Protein AF-A0A6N6MCN4-F1 (afdb_monomer)

Solvent-accessible surface area (backbone atoms only — not comparable to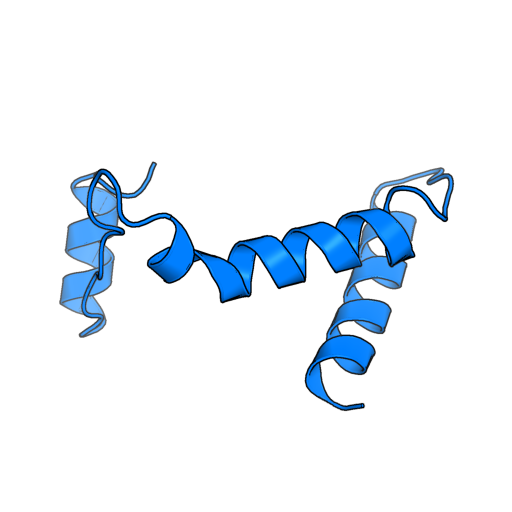 full-atom values): 4384 Å² total; per-residue (Å²): 125,97,78,40,68,70,58,52,54,51,30,58,76,66,74,49,84,87,83,77,78,55,90,95,40,70,74,77,47,43,70,60,51,52,50,55,49,49,50,37,59,72,45,62,72,66,50,87,68,93,47,70,66,57,47,49,56,54,50,52,53,51,51,52,49,74,75,76,110

pLDDT: mean 93.51, std 6.29, range [59.41, 97.88]

Secondary structure (DSSP, 8-state):
-TT-HHHHHHHHHTTPPP-PPPTT-GGGGHHHHHHHHHHIIIIITT---SSHHHHHHHHHHHHHHHHH-

InterPro domains:
  IPR001584 Integrase, catalytic core [PF13683] (16-67)
  IPR001584 Integrase, catalytic core [PS50994] (1-69)
  IPR012337 Ribonuclease H-like superfamily [SSF53098] (1-68)
  IPR036397 Ribonuclease H superfamily [G3DSA:3.30.420.10] (1-69)

Mean predicted aligned error: 4.31 Å

Sequence (69 aa):
EFISKTFMNWCEKNFIEIKYTQPGKPMQNGYIERFNRFFREDILDAYYFNDKYQLQKISDNWREDYNFN

Structure (mmCIF, N/CA/C/O backbone):
data_AF-A0A6N6MCN4-F1
#
_entry.id   AF-A0A6N6MCN4-F1
#
loop_
_atom_site.group_PDB
_atom_site.id
_atom_site.type_symbol
_atom_site.label_atom_id
_atom_site.label_alt_id
_atom_site.label_comp_id
_atom_site.label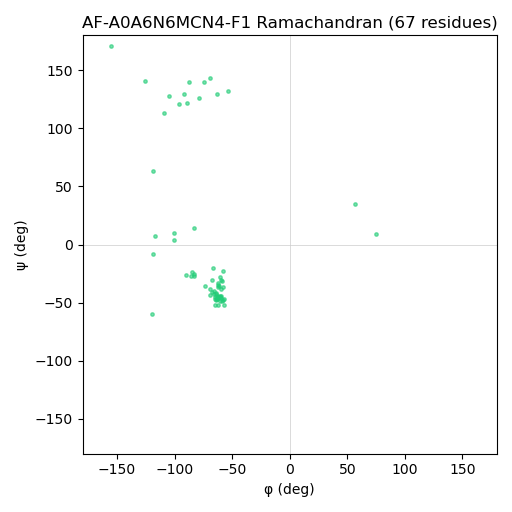_asym_id
_atom_site.label_entity_id
_atom_site.label_seq_id
_atom_site.pdbx_PDB_ins_code
_atom_site.Cartn_x
_atom_site.Cartn_y
_atom_site.Cartn_z
_atom_site.occupancy
_atom_site.B_iso_or_equiv
_atom_site.auth_seq_id
_atom_site.auth_comp_id
_atom_site.auth_asym_id
_atom_site.auth_atom_id
_atom_site.pdbx_PDB_model_num
ATOM 1 N N . GLU A 1 1 ? -3.789 11.543 8.966 1.00 59.41 1 GLU A N 1
ATOM 2 C CA . GLU A 1 1 ? -4.729 11.119 7.903 1.00 59.41 1 GLU A CA 1
ATOM 3 C C . GLU A 1 1 ? -5.807 10.142 8.390 1.00 59.41 1 GLU A C 1
ATOM 5 O O . GLU A 1 1 ? -6.984 10.437 8.227 1.00 59.41 1 GLU A O 1
ATOM 10 N N . PHE A 1 2 ? -5.457 9.053 9.083 1.00 70.25 2 PHE A N 1
ATOM 11 C CA . PHE A 1 2 ? -6.391 7.963 9.445 1.00 70.25 2 PHE A CA 1
ATOM 12 C C . PHE A 1 2 ? -7.258 8.163 10.703 1.00 70.25 2 PHE A C 1
ATOM 14 O O . PHE A 1 2 ? -7.843 7.213 11.204 1.00 70.25 2 PHE A O 1
ATOM 21 N N . ILE A 1 3 ? -7.346 9.389 11.220 1.00 78.19 3 ILE A N 1
ATOM 22 C CA . ILE A 1 3 ? -8.158 9.736 12.405 1.00 78.19 3 ILE A CA 1
ATOM 23 C C . ILE A 1 3 ? -9.272 10.736 12.073 1.00 78.19 3 ILE A C 1
ATOM 25 O O . ILE A 1 3 ? -9.923 11.280 12.963 1.00 78.19 3 ILE A O 1
ATOM 29 N N . SER A 1 4 ? -9.471 11.039 10.786 1.00 90.06 4 SER A N 1
ATOM 30 C CA . SER A 1 4 ? -10.520 11.970 10.380 1.00 90.06 4 SER A CA 1
ATOM 31 C C . SER A 1 4 ? -11.900 11.355 10.612 1.00 90.06 4 SER A C 1
ATOM 33 O O . SER A 1 4 ? -12.125 10.166 10.377 1.00 90.06 4 SER A O 1
ATOM 35 N N . LYS A 1 5 ? -12.858 12.188 11.032 1.00 91.31 5 LYS A N 1
ATOM 36 C CA . LYS A 1 5 ? -14.249 11.758 11.229 1.00 91.31 5 LYS A CA 1
ATOM 37 C C . LYS A 1 5 ? -14.856 11.191 9.943 1.00 91.31 5 LYS A C 1
ATOM 39 O O . LYS A 1 5 ? -15.586 10.210 9.989 1.00 91.31 5 LYS A O 1
ATOM 44 N N . THR A 1 6 ? -14.508 11.770 8.794 1.00 93.75 6 THR A N 1
ATOM 45 C CA . THR A 1 6 ? -14.944 11.289 7.477 1.00 93.75 6 THR A CA 1
ATOM 46 C C . THR A 1 6 ? -14.465 9.865 7.199 1.00 93.75 6 THR A C 1
ATOM 48 O O . THR A 1 6 ? -15.264 9.040 6.767 1.00 93.75 6 THR A O 1
ATOM 51 N N . PHE A 1 7 ? -13.195 9.562 7.486 1.00 92.31 7 PHE A N 1
ATOM 52 C CA . PHE A 1 7 ? -12.637 8.219 7.316 1.00 92.31 7 PHE A CA 1
ATOM 53 C C . PHE A 1 7 ? -13.308 7.205 8.251 1.00 92.31 7 PHE A C 1
ATOM 55 O O . PHE A 1 7 ? -13.779 6.171 7.786 1.00 92.31 7 PHE A O 1
ATOM 62 N N . MET A 1 8 ? -13.445 7.536 9.540 1.00 92.88 8 MET A N 1
ATOM 63 C CA . MET A 1 8 ? -14.091 6.650 10.518 1.00 92.88 8 MET A CA 1
ATOM 64 C C . MET A 1 8 ? -15.544 6.336 10.142 1.00 92.88 8 MET A C 1
ATOM 66 O O . MET A 1 8 ? -15.935 5.172 10.140 1.00 92.88 8 MET A O 1
ATOM 70 N N . ASN A 1 9 ? -16.315 7.350 9.730 1.00 94.19 9 ASN A N 1
ATOM 71 C CA . ASN A 1 9 ? -17.693 7.164 9.272 1.00 94.19 9 ASN A CA 1
ATOM 72 C C . ASN A 1 9 ? -17.777 6.262 8.029 1.00 94.19 9 ASN A C 1
ATOM 74 O O . ASN A 1 9 ? -18.748 5.529 7.858 1.00 94.19 9 ASN A O 1
ATOM 78 N N . TRP A 1 10 ? -16.802 6.344 7.120 1.00 94.94 10 TRP A N 1
ATOM 79 C CA . TRP A 1 10 ? -16.761 5.473 5.947 1.00 94.94 10 TRP A CA 1
ATOM 80 C C . TRP A 1 10 ? -16.448 4.026 6.343 1.00 94.94 10 TRP A C 1
ATOM 82 O O . TRP A 1 10 ? -17.131 3.121 5.872 1.00 94.94 10 TRP A O 1
ATOM 92 N N . CYS A 1 11 ? -15.490 3.796 7.245 1.00 95.50 11 CYS A N 1
ATOM 93 C CA . CYS A 1 11 ? -15.192 2.457 7.758 1.00 95.50 11 CYS A CA 1
ATOM 94 C C . CYS A 1 11 ? -16.405 1.831 8.452 1.00 95.50 11 CYS A C 1
ATOM 96 O O . CYS A 1 11 ? -16.757 0.696 8.144 1.00 95.50 11 CYS A O 1
ATOM 98 N N . GLU A 1 12 ? -17.093 2.593 9.308 1.00 94.56 12 GLU A N 1
ATOM 99 C CA . GLU A 1 12 ? -18.307 2.140 9.995 1.00 94.56 12 GLU A CA 1
ATOM 100 C C . GLU A 1 12 ? -19.397 1.718 8.998 1.00 94.56 12 GLU A C 1
ATOM 102 O O . GLU A 1 12 ? -19.931 0.616 9.094 1.00 94.56 12 GLU A O 1
ATOM 107 N N . LYS A 1 13 ? -19.660 2.542 7.972 1.00 97.06 13 LYS A N 1
ATOM 108 C CA . LYS A 1 13 ? -20.632 2.224 6.908 1.00 97.06 13 LYS A CA 1
ATOM 109 C C . LYS A 1 13 ? -20.293 0.963 6.113 1.00 97.06 13 LYS A C 1
ATOM 111 O O . LYS A 1 13 ? -21.199 0.344 5.566 1.00 97.06 13 LYS A O 1
ATOM 116 N N . ASN A 1 14 ? -19.012 0.614 6.016 1.00 97.12 14 ASN A N 1
ATOM 117 C CA . ASN A 1 14 ? -18.535 -0.553 5.274 1.00 97.12 14 ASN A CA 1
ATOM 118 C C . ASN A 1 14 ? -18.218 -1.748 6.188 1.00 97.12 14 ASN A C 1
ATOM 120 O O . ASN A 1 14 ? -17.644 -2.725 5.715 1.00 97.12 14 ASN A O 1
ATOM 124 N N . PHE A 1 15 ? -18.581 -1.688 7.476 1.00 97.12 15 PHE A N 1
ATOM 125 C CA . PHE A 1 15 ? -18.294 -2.733 8.468 1.00 97.12 15 PHE A CA 1
ATOM 126 C C . PHE A 1 15 ? -16.794 -3.066 8.593 1.00 97.12 15 PHE A C 1
ATOM 128 O O . PHE A 1 15 ? -16.411 -4.211 8.827 1.00 97.12 15 PHE A O 1
ATOM 135 N N . ILE A 1 16 ? -15.936 -2.054 8.436 1.00 96.19 16 ILE A N 1
ATOM 136 C CA . ILE A 1 16 ? -14.480 -2.179 8.541 1.00 96.19 16 ILE A CA 1
ATOM 137 C C . ILE A 1 16 ? -14.039 -1.781 9.952 1.00 96.19 16 ILE A C 1
ATOM 139 O O . ILE A 1 16 ? -14.223 -0.640 10.377 1.00 96.19 16 ILE A O 1
ATOM 143 N N . GLU A 1 17 ? -13.397 -2.709 10.661 1.00 94.25 17 GLU A N 1
ATOM 144 C CA . GLU A 1 17 ? -12.746 -2.440 11.946 1.00 94.25 17 GLU A CA 1
ATOM 145 C C . GLU A 1 17 ? -11.386 -1.755 11.729 1.00 94.25 17 GLU A C 1
ATOM 147 O O . GLU A 1 17 ? -10.520 -2.274 11.021 1.00 94.25 17 GLU A O 1
ATOM 152 N N . ILE A 1 18 ? -11.166 -0.604 12.371 1.00 91.56 18 ILE A N 1
ATOM 153 C CA . ILE A 1 18 ? -9.878 0.099 12.323 1.00 91.56 18 ILE A CA 1
ATOM 154 C C . ILE A 1 18 ? -8.982 -0.405 13.456 1.00 91.56 18 ILE A C 1
ATOM 156 O O . ILE A 1 18 ? -9.316 -0.261 14.632 1.00 91.56 18 ILE A O 1
ATOM 160 N N . LYS A 1 19 ? -7.803 -0.929 13.107 1.00 90.00 19 LYS A N 1
ATOM 161 C CA . LYS A 1 19 ? -6.775 -1.338 14.073 1.00 90.00 19 LYS A CA 1
ATOM 162 C C . LYS A 1 19 ? -5.593 -0.384 14.016 1.00 90.00 19 LYS A C 1
ATOM 164 O O . LYS A 1 19 ? -4.876 -0.331 13.021 1.00 90.00 19 LYS A O 1
ATOM 169 N N . TYR A 1 20 ? -5.394 0.368 15.093 1.00 89.00 20 TYR A N 1
ATOM 170 C CA . TYR A 1 20 ? -4.259 1.274 15.223 1.00 89.00 20 TYR A CA 1
ATOM 171 C C . TYR A 1 20 ? -3.044 0.551 15.802 1.00 89.00 20 TYR A C 1
ATOM 173 O O . TYR A 1 20 ? -3.164 -0.225 16.753 1.00 89.00 20 TYR A O 1
ATOM 181 N N . THR A 1 21 ? -1.864 0.867 15.271 1.00 88.44 21 THR A N 1
ATOM 182 C CA . THR A 1 21 ? -0.590 0.468 15.871 1.00 88.44 21 THR A CA 1
ATOM 183 C C . THR A 1 21 ? -0.448 1.105 17.247 1.00 88.44 21 THR A C 1
ATOM 185 O O . THR A 1 21 ? -0.625 2.313 17.414 1.00 88.44 21 THR A O 1
ATOM 188 N N . GLN A 1 22 ? -0.118 0.295 18.246 1.00 92.38 22 GLN A N 1
ATOM 189 C CA . GLN A 1 22 ? 0.066 0.767 19.608 1.00 92.38 22 GLN A CA 1
ATOM 190 C C . GLN A 1 22 ? 1.398 1.519 19.741 1.00 92.38 22 GLN A C 1
ATOM 192 O O . GLN A 1 22 ? 2.423 1.073 19.206 1.00 92.38 22 GLN A O 1
ATOM 197 N N . PRO A 1 23 ? 1.430 2.630 20.498 1.00 90.12 23 PRO A N 1
ATOM 198 C CA . PRO A 1 23 ? 2.677 3.310 20.821 1.00 90.12 23 PRO A CA 1
ATOM 199 C C . PRO A 1 23 ? 3.699 2.345 21.436 1.00 90.12 23 PRO A C 1
ATOM 201 O O . PRO A 1 23 ? 3.376 1.561 22.328 1.00 90.12 23 PRO A O 1
ATOM 204 N N . GLY A 1 24 ? 4.940 2.378 20.945 1.00 91.94 24 GLY A N 1
ATOM 205 C CA . GLY A 1 24 ? 6.014 1.502 21.427 1.00 91.94 24 GLY A CA 1
ATOM 206 C C . GLY A 1 24 ? 5.935 0.042 20.957 1.00 91.94 24 GLY A C 1
ATOM 207 O O . GLY A 1 24 ? 6.708 -0.786 21.436 1.00 91.94 24 GLY A O 1
ATOM 208 N N . LYS A 1 25 ? 5.039 -0.297 20.017 1.00 90.69 25 LYS A N 1
ATOM 209 C CA . LYS A 1 25 ? 4.928 -1.639 19.415 1.00 90.69 25 LYS A CA 1
ATOM 210 C C . LYS A 1 25 ? 5.181 -1.611 17.897 1.00 90.69 25 LYS A C 1
ATOM 212 O O . L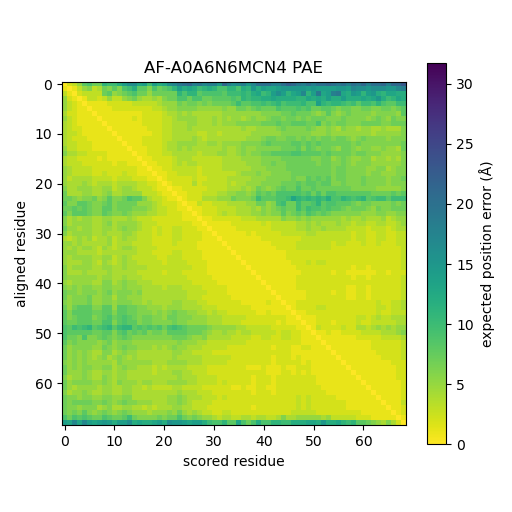YS A 1 25 ? 4.294 -1.983 17.130 1.00 90.69 25 LYS A O 1
ATOM 217 N N . PRO A 1 26 ? 6.392 -1.231 17.440 1.00 85.81 26 PRO A N 1
ATOM 218 C CA . PRO A 1 26 ? 6.700 -1.094 16.009 1.00 85.81 26 PRO A CA 1
ATOM 219 C C . PRO A 1 26 ? 6.484 -2.394 15.223 1.00 85.81 26 PRO A C 1
ATOM 221 O O . PRO A 1 26 ? 6.024 -2.368 14.089 1.00 85.81 26 PRO A O 1
ATOM 224 N N . MET A 1 27 ? 6.687 -3.548 15.867 1.00 89.62 27 MET A N 1
ATOM 225 C CA . MET A 1 27 ? 6.488 -4.862 15.248 1.00 89.62 27 MET A CA 1
ATOM 226 C C . MET A 1 27 ? 5.063 -5.098 14.716 1.00 89.62 27 MET A C 1
ATOM 228 O O . MET A 1 27 ? 4.894 -5.911 13.813 1.00 89.62 27 MET A O 1
ATOM 232 N N . GLN A 1 28 ? 4.043 -4.383 15.216 1.00 92.31 28 GLN A N 1
ATOM 233 C CA . GLN A 1 28 ? 2.673 -4.464 14.684 1.00 92.31 28 GLN A CA 1
ATOM 234 C C . GLN A 1 28 ? 2.557 -3.913 13.251 1.00 92.31 28 GLN A C 1
ATOM 236 O O . GLN A 1 28 ? 1.627 -4.279 12.539 1.00 92.31 28 GLN A O 1
ATOM 241 N N . ASN A 1 29 ? 3.510 -3.084 12.811 1.00 92.44 29 ASN A N 1
ATOM 242 C CA . ASN A 1 29 ? 3.584 -2.534 11.458 1.00 92.44 29 ASN A CA 1
ATOM 243 C C . ASN A 1 29 ? 4.603 -3.266 10.558 1.00 92.44 29 ASN A C 1
ATOM 245 O O . ASN A 1 29 ? 4.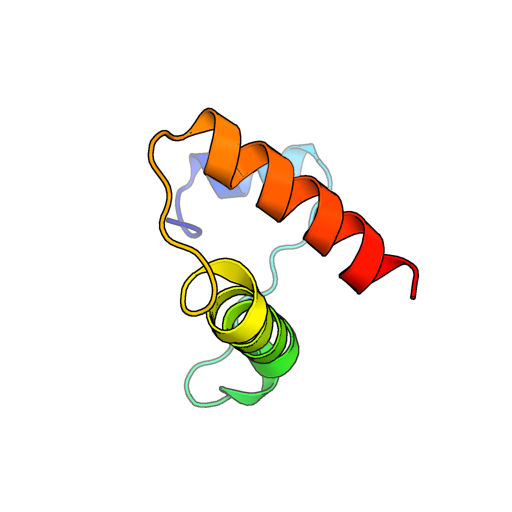814 -2.882 9.408 1.00 92.44 29 ASN A O 1
ATOM 249 N N . GLY A 1 30 ? 5.232 -4.338 11.055 1.00 93.88 30 GLY A N 1
ATOM 250 C CA . GLY A 1 30 ? 6.377 -4.970 10.392 1.00 93.88 30 GLY A CA 1
ATOM 251 C C . GLY A 1 30 ? 6.088 -5.495 8.980 1.00 93.88 30 GLY A C 1
ATOM 252 O O . GLY A 1 30 ? 6.970 -5.475 8.126 1.00 93.88 30 GLY A O 1
ATOM 253 N N . TYR A 1 31 ? 4.851 -5.921 8.698 1.00 91.62 31 TYR A N 1
ATOM 254 C CA . TYR A 1 31 ? 4.461 -6.359 7.352 1.00 91.62 31 TYR A CA 1
ATOM 255 C C . TYR A 1 31 ? 4.524 -5.211 6.335 1.00 91.62 31 TYR A C 1
ATOM 257 O O . TYR A 1 31 ? 5.116 -5.356 5.268 1.00 91.62 31 TYR A O 1
ATOM 265 N N . ILE A 1 32 ? 3.973 -4.050 6.695 1.00 92.62 32 ILE A N 1
ATOM 266 C CA . ILE A 1 32 ? 3.973 -2.855 5.843 1.00 92.62 32 ILE A CA 1
ATOM 267 C C . ILE A 1 32 ? 5.389 -2.294 5.705 1.00 92.62 32 ILE A C 1
ATOM 269 O O . ILE A 1 32 ? 5.783 -1.876 4.621 1.00 92.62 32 ILE A O 1
ATOM 273 N N . GLU A 1 33 ? 6.187 -2.325 6.772 1.00 95.25 33 GLU A N 1
ATOM 274 C CA . GLU A 1 33 ? 7.596 -1.919 6.715 1.00 95.25 33 GLU A CA 1
ATOM 275 C C . GLU A 1 33 ? 8.406 -2.803 5.765 1.00 95.25 33 GLU A C 1
ATOM 277 O O . GLU A 1 33 ? 9.156 -2.287 4.937 1.00 95.25 33 GLU A O 1
ATOM 282 N N . ARG A 1 34 ? 8.209 -4.125 5.825 1.00 95.00 34 ARG A N 1
ATOM 283 C CA . ARG A 1 34 ? 8.839 -5.072 4.901 1.00 95.00 34 ARG A CA 1
ATOM 284 C C . ARG A 1 34 ? 8.410 -4.822 3.456 1.00 95.00 34 ARG A C 1
ATOM 286 O O . ARG A 1 34 ? 9.271 -4.800 2.582 1.00 95.00 34 ARG A O 1
ATOM 293 N N . PHE A 1 35 ? 7.114 -4.623 3.215 1.00 95.50 35 PHE A N 1
ATOM 294 C CA . PHE A 1 35 ? 6.586 -4.278 1.893 1.00 95.50 35 PHE A CA 1
ATOM 295 C C . PHE A 1 35 ? 7.240 -3.002 1.346 1.00 95.50 35 PHE A C 1
ATOM 297 O O . PHE A 1 35 ? 7.802 -3.015 0.256 1.00 95.50 35 PHE A O 1
ATOM 304 N N . ASN A 1 36 ? 7.241 -1.923 2.135 1.00 95.94 36 ASN A N 1
ATOM 305 C CA . ASN A 1 36 ? 7.816 -0.639 1.733 1.00 95.94 36 ASN A CA 1
ATOM 306 C C . ASN A 1 36 ? 9.318 -0.735 1.458 1.00 95.94 36 ASN A C 1
ATOM 308 O O . ASN A 1 36 ? 9.813 -0.066 0.552 1.00 95.94 36 ASN A O 1
ATOM 312 N N . ARG A 1 37 ? 10.043 -1.549 2.235 1.00 97.19 37 ARG A N 1
ATOM 313 C CA . ARG A 1 37 ? 11.468 -1.792 2.007 1.00 97.19 37 ARG A CA 1
ATOM 314 C C . ARG A 1 37 ? 11.696 -2.454 0.651 1.00 97.19 37 ARG A C 1
ATOM 316 O O . ARG A 1 37 ? 12.465 -1.915 -0.132 1.00 97.19 37 ARG A O 1
ATOM 323 N N . PHE A 1 38 ? 11.006 -3.557 0.360 1.00 97.06 38 PHE A N 1
ATOM 324 C CA . PHE A 1 38 ? 11.179 -4.241 -0.922 1.00 97.06 38 PHE A CA 1
ATOM 325 C C . PHE A 1 38 ? 10.749 -3.376 -2.100 1.00 97.06 38 PHE A C 1
ATOM 327 O O . PHE A 1 38 ? 11.481 -3.278 -3.071 1.00 97.06 38 PHE A O 1
ATOM 334 N N . PHE A 1 39 ? 9.624 -2.665 -1.994 1.00 97.50 39 PHE A N 1
ATOM 335 C CA . PHE A 1 39 ? 9.210 -1.757 -3.061 1.00 97.50 39 PHE A CA 1
ATOM 336 C C . PHE A 1 39 ? 10.261 -0.670 -3.326 1.00 97.50 39 PHE A C 1
ATOM 338 O O . PHE A 1 39 ? 10.516 -0.300 -4.469 1.00 97.50 39 PHE A O 1
ATOM 345 N N . ARG A 1 40 ? 10.904 -0.149 -2.275 1.00 97.75 40 ARG A N 1
ATOM 346 C CA . ARG A 1 40 ? 11.988 0.820 -2.440 1.00 97.75 40 ARG A CA 1
ATOM 347 C C . ARG A 1 40 ? 13.196 0.195 -3.138 1.00 97.75 40 ARG A C 1
ATOM 349 O O . ARG A 1 40 ? 13.631 0.748 -4.138 1.00 97.75 40 ARG A O 1
ATOM 356 N N . GLU A 1 41 ? 13.684 -0.932 -2.633 1.00 97.69 41 GLU A N 1
ATOM 357 C CA . GLU A 1 41 ? 14.883 -1.606 -3.147 1.00 97.69 41 GLU A CA 1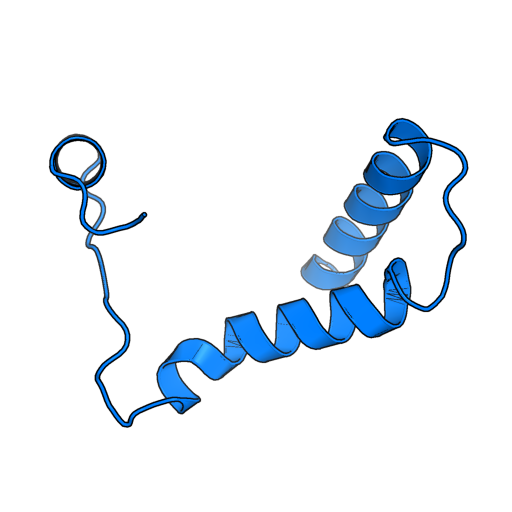
ATOM 358 C C . GLU A 1 41 ? 14.691 -2.088 -4.597 1.00 97.69 41 GLU A C 1
ATOM 360 O O . GLU A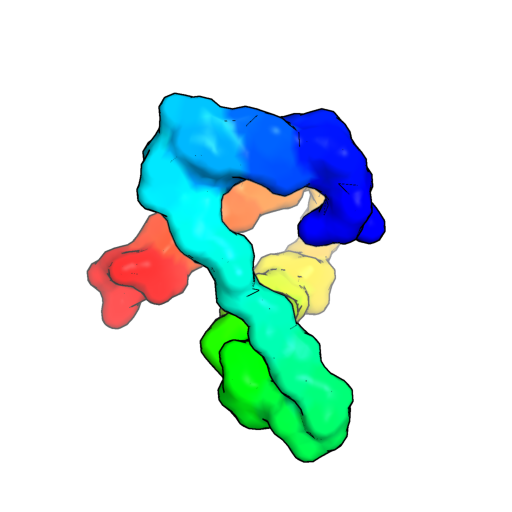 1 41 ? 15.538 -1.840 -5.454 1.00 97.69 41 GLU A O 1
ATOM 365 N N . ASP A 1 42 ? 13.550 -2.709 -4.896 1.00 96.81 42 ASP A N 1
ATOM 366 C CA . ASP A 1 42 ? 13.301 -3.369 -6.180 1.00 96.81 42 ASP A CA 1
ATOM 367 C C . ASP A 1 42 ? 12.792 -2.418 -7.267 1.00 96.81 42 ASP A C 1
ATOM 369 O O . ASP A 1 42 ? 12.922 -2.720 -8.453 1.00 96.81 42 ASP A O 1
ATOM 373 N N . ILE A 1 43 ? 12.173 -1.292 -6.889 1.00 97.56 43 ILE A N 1
ATOM 374 C CA . ILE A 1 43 ? 11.533 -0.371 -7.838 1.00 97.56 43 ILE A CA 1
ATOM 375 C C . ILE A 1 43 ? 12.164 1.010 -7.787 1.00 97.56 43 ILE A C 1
ATOM 377 O O . ILE A 1 43 ? 12.666 1.496 -8.798 1.00 97.56 43 ILE A O 1
ATOM 381 N N . LEU A 1 44 ? 12.129 1.671 -6.633 1.00 96.56 44 LEU A N 1
ATOM 382 C CA . LEU A 1 44 ? 12.515 3.082 -6.563 1.00 96.56 44 LEU A CA 1
ATOM 383 C C . LEU A 1 44 ? 14.027 3.293 -6.684 1.00 96.56 44 LEU A C 1
ATOM 385 O O . LEU A 1 44 ? 14.446 4.265 -7.307 1.00 96.56 44 LEU A O 1
ATOM 389 N N . ASP A 1 45 ? 14.824 2.386 -6.126 1.00 97.31 45 ASP A N 1
ATOM 390 C CA . ASP A 1 45 ? 16.285 2.457 -6.170 1.00 97.31 45 ASP A CA 1
ATOM 391 C C . ASP A 1 45 ? 16.847 1.825 -7.459 1.00 97.31 45 ASP A C 1
ATOM 393 O O . ASP A 1 45 ? 17.914 2.218 -7.934 1.00 97.31 45 ASP A O 1
ATOM 397 N N . ALA A 1 46 ? 16.123 0.870 -8.054 1.00 96.75 46 ALA A N 1
ATOM 398 C CA . ALA A 1 46 ? 16.564 0.117 -9.228 1.00 96.75 46 ALA A CA 1
ATOM 399 C C . ALA A 1 46 ? 16.324 0.834 -10.570 1.00 96.75 46 ALA A C 1
ATOM 401 O O . ALA A 1 46 ? 17.029 0.562 -11.546 1.00 96.75 46 ALA A O 1
ATOM 402 N N . TYR A 1 47 ? 15.342 1.739 -10.648 1.00 95.44 47 TYR A N 1
ATOM 403 C CA . TYR A 1 47 ? 14.920 2.351 -11.910 1.00 95.44 47 TYR A CA 1
ATOM 404 C C . TYR A 1 47 ? 14.938 3.879 -11.862 1.00 95.44 47 TYR A C 1
ATOM 406 O O . TYR A 1 47 ? 14.496 4.511 -10.907 1.00 95.44 47 TYR A O 1
ATOM 414 N N . TYR A 1 48 ? 15.366 4.487 -12.971 1.00 96.50 48 TYR A N 1
ATOM 415 C CA . TYR A 1 48 ? 15.084 5.891 -13.259 1.00 96.50 48 TYR A CA 1
ATOM 416 C C . TYR A 1 48 ? 13.794 6.002 -14.081 1.00 96.50 48 TYR A C 1
ATOM 418 O O . TYR A 1 48 ? 13.646 5.335 -15.111 1.00 96.50 48 TYR A O 1
ATOM 426 N N . PHE A 1 49 ? 12.866 6.853 -13.641 1.00 96.69 49 PHE A N 1
ATOM 427 C CA . PHE A 1 49 ? 11.565 7.032 -14.286 1.00 96.69 49 PHE A CA 1
ATOM 428 C C . PHE A 1 49 ? 11.526 8.335 -15.078 1.00 96.69 49 PHE A C 1
ATOM 430 O O . PHE A 1 49 ? 11.788 9.407 -14.538 1.00 96.69 49 PHE A O 1
ATOM 437 N N . ASN A 1 50 ? 11.140 8.243 -16.347 1.00 95.88 50 ASN A N 1
ATOM 438 C CA . ASN A 1 50 ? 10.979 9.408 -17.217 1.00 95.88 50 ASN A CA 1
ATOM 439 C C . ASN A 1 50 ? 9.613 10.077 -17.032 1.00 95.88 50 ASN A C 1
ATOM 441 O O . ASN A 1 50 ? 9.469 11.278 -17.247 1.00 95.88 50 ASN A O 1
ATOM 445 N N . ASP A 1 51 ? 8.608 9.301 -16.621 1.00 96.75 51 ASP A N 1
ATOM 446 C CA . ASP A 1 51 ? 7.255 9.777 -16.374 1.00 96.75 51 ASP A CA 1
ATOM 447 C C . ASP A 1 51 ? 6.503 8.877 -15.374 1.00 96.75 51 ASP A C 1
ATOM 449 O O . ASP A 1 51 ? 6.947 7.790 -14.987 1.00 96.75 51 ASP A O 1
ATOM 453 N N . LYS A 1 52 ? 5.326 9.345 -14.945 1.00 97.00 52 LYS A N 1
ATOM 454 C CA . LYS A 1 52 ? 4.478 8.635 -13.980 1.00 97.00 52 LYS A CA 1
ATOM 455 C C . LYS A 1 52 ? 3.892 7.335 -14.542 1.00 97.00 52 LYS A C 1
ATOM 457 O O . LYS A 1 52 ? 3.655 6.407 -13.774 1.00 97.00 52 LYS A O 1
ATOM 462 N N . TYR A 1 53 ? 3.637 7.264 -15.847 1.00 97.75 53 TYR A N 1
ATOM 463 C CA . TYR A 1 53 ? 3.077 6.071 -16.477 1.00 97.75 53 TYR A CA 1
ATOM 464 C C . TYR A 1 53 ? 4.083 4.917 -16.444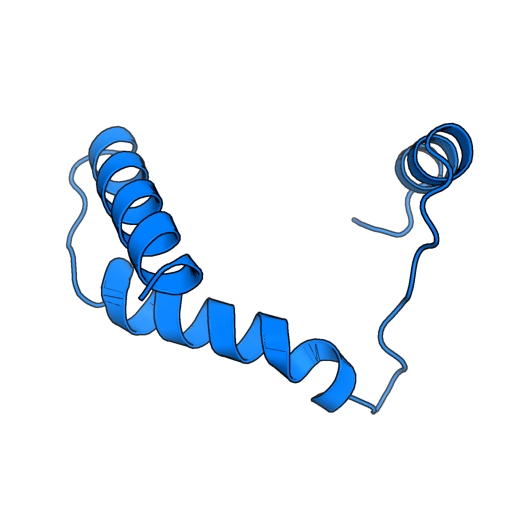 1.00 97.75 53 TYR A C 1
ATOM 466 O O . TYR A 1 53 ? 3.716 3.793 -16.101 1.00 97.75 53 TYR A O 1
ATOM 474 N N . GLN A 1 54 ? 5.361 5.202 -16.701 1.00 97.50 54 GLN A N 1
ATOM 475 C CA . GLN A 1 54 ? 6.441 4.231 -16.557 1.00 97.50 54 GLN A CA 1
ATOM 476 C C . GLN A 1 54 ? 6.518 3.691 -15.122 1.00 97.50 54 GLN A C 1
ATOM 478 O O . GLN A 1 54 ? 6.535 2.473 -14.934 1.00 97.50 54 GLN A O 1
ATOM 483 N N . LEU A 1 55 ? 6.506 4.577 -14.117 1.00 97.38 55 LEU A N 1
ATOM 484 C CA . LEU A 1 55 ? 6.492 4.179 -12.706 1.00 97.38 55 LEU A CA 1
ATOM 485 C C . LEU A 1 55 ? 5.289 3.286 -12.386 1.00 97.38 55 LEU A C 1
ATOM 487 O O . LEU A 1 55 ? 5.452 2.245 -11.755 1.00 97.38 55 LEU A O 1
ATOM 491 N N . GLN A 1 56 ? 4.092 3.667 -12.835 1.00 97.81 56 GLN A N 1
ATOM 492 C CA . GLN A 1 56 ? 2.874 2.908 -12.569 1.00 97.81 56 GLN A CA 1
ATOM 493 C C . GLN A 1 56 ? 2.930 1.509 -13.188 1.00 97.81 56 GLN A C 1
ATOM 495 O O . GLN A 1 56 ? 2.683 0.533 -12.489 1.00 97.81 56 GLN A O 1
ATOM 500 N N . LYS A 1 57 ? 3.342 1.397 -14.455 1.00 97.88 57 LYS A N 1
A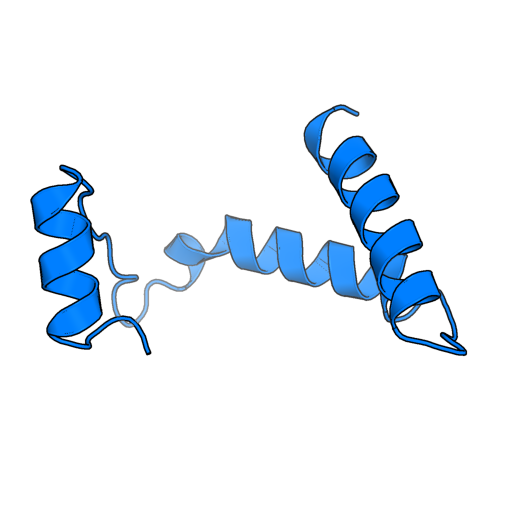TOM 501 C CA . LYS A 1 57 ? 3.456 0.108 -15.148 1.00 97.88 57 LYS A CA 1
ATOM 502 C C . LYS A 1 57 ? 4.441 -0.840 -14.457 1.00 97.88 57 LYS A C 1
ATOM 504 O O . LYS A 1 57 ? 4.141 -2.017 -14.292 1.00 97.88 57 LYS A O 1
ATOM 509 N N . ILE A 1 58 ? 5.609 -0.331 -14.059 1.00 97.62 58 ILE A N 1
ATOM 510 C CA . ILE A 1 58 ? 6.621 -1.123 -13.344 1.00 97.62 58 ILE A CA 1
ATOM 511 C C . ILE A 1 58 ? 6.094 -1.538 -11.962 1.00 97.62 58 ILE A C 1
ATOM 513 O O . ILE A 1 58 ? 6.234 -2.696 -11.57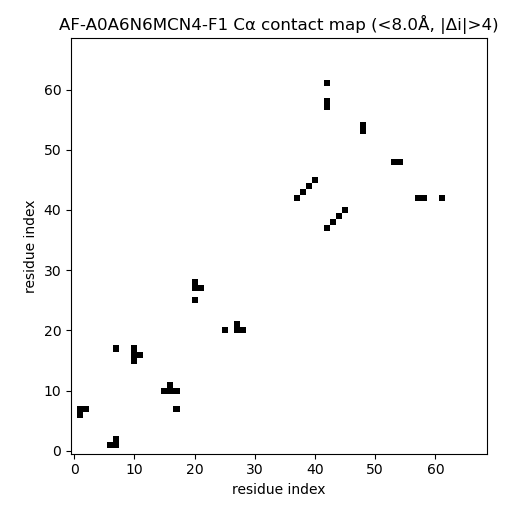7 1.00 97.62 58 ILE A O 1
ATOM 517 N N . SER A 1 59 ? 5.426 -0.624 -11.253 1.00 97.31 59 SER A N 1
ATOM 518 C CA . SER A 1 59 ? 4.859 -0.891 -9.926 1.00 97.31 59 SER A CA 1
ATOM 519 C C . SER A 1 59 ? 3.735 -1.927 -9.962 1.00 97.31 59 SER A C 1
ATOM 521 O O . SER A 1 59 ? 3.667 -2.771 -9.074 1.00 97.31 59 SER A O 1
ATOM 523 N N . ASP A 1 60 ? 2.857 -1.879 -10.969 1.00 97.38 60 ASP A N 1
ATOM 524 C CA . ASP A 1 60 ? 1.768 -2.846 -11.119 1.00 97.38 60 ASP A CA 1
ATOM 525 C C . ASP A 1 60 ? 2.318 -4.249 -11.392 1.00 97.38 60 ASP A C 1
ATOM 527 O O . ASP A 1 60 ? 1.905 -5.190 -10.722 1.00 97.38 60 ASP A O 1
ATOM 531 N N . ASN A 1 61 ? 3.305 -4.386 -12.284 1.00 96.75 61 ASN A N 1
ATOM 532 C CA . ASN A 1 61 ? 3.957 -5.675 -12.532 1.00 96.75 61 ASN A CA 1
ATOM 533 C C . ASN A 1 61 ? 4.623 -6.230 -11.264 1.00 96.75 61 ASN A C 1
ATOM 535 O O . ASN A 1 61 ? 4.374 -7.372 -10.893 1.00 96.75 61 ASN A O 1
ATOM 539 N N . TRP A 1 62 ? 5.404 -5.405 -10.556 1.00 97.56 62 TRP A N 1
ATOM 540 C CA . TRP A 1 62 ? 6.049 -5.826 -9.310 1.00 97.56 62 TRP A CA 1
ATOM 541 C C . TRP A 1 62 ? 5.032 -6.207 -8.230 1.00 97.56 62 TRP A C 1
ATOM 543 O O . TRP A 1 62 ? 5.269 -7.135 -7.466 1.00 97.56 62 TRP A O 1
ATOM 553 N N . ARG A 1 63 ? 3.878 -5.529 -8.165 1.00 96.50 63 ARG A N 1
ATOM 554 C CA . ARG A 1 63 ? 2.807 -5.877 -7.222 1.00 96.50 63 ARG A CA 1
ATOM 555 C C . ARG A 1 63 ? 2.235 -7.264 -7.510 1.00 96.50 63 ARG A C 1
ATOM 557 O O . ARG A 1 63 ? 1.951 -7.991 -6.561 1.00 96.50 63 ARG A O 1
ATOM 564 N N . GLU A 1 64 ? 2.024 -7.614 -8.778 1.00 96.94 64 GLU A N 1
ATOM 565 C CA . GLU A 1 64 ? 1.585 -8.965 -9.143 1.00 96.94 64 GLU A CA 1
ATOM 566 C C . GLU A 1 64 ? 2.654 -9.991 -8.744 1.00 96.94 64 GLU A C 1
ATOM 568 O O . GLU A 1 64 ? 2.341 -10.956 -8.051 1.00 96.94 64 GLU A O 1
ATOM 573 N N . ASP A 1 65 ? 3.924 -9.727 -9.059 1.00 95.69 65 ASP A N 1
ATOM 574 C CA . ASP A 1 65 ? 5.021 -10.626 -8.693 1.00 95.69 65 ASP A CA 1
ATOM 575 C C . ASP A 1 65 ? 5.141 -10.806 -7.171 1.00 95.69 65 ASP A C 1
ATOM 577 O O . ASP A 1 65 ? 5.232 -11.931 -6.696 1.00 95.69 65 ASP A O 1
ATOM 581 N N . TYR A 1 66 ? 5.069 -9.724 -6.393 1.00 94.56 66 TYR A N 1
ATOM 582 C CA . TYR A 1 66 ? 5.151 -9.758 -4.929 1.00 94.56 66 TYR A CA 1
ATOM 583 C C . TYR A 1 66 ? 4.014 -10.559 -4.274 1.00 94.56 66 TYR A C 1
ATOM 585 O O . TYR A 1 66 ? 4.201 -11.137 -3.204 1.00 94.56 66 TYR A O 1
ATOM 593 N N . ASN A 1 67 ? 2.817 -10.550 -4.870 1.00 93.75 67 ASN A N 1
ATOM 594 C CA . ASN A 1 67 ? 1.639 -11.204 -4.297 1.00 93.75 67 ASN A CA 1
ATOM 595 C C . ASN A 1 67 ? 1.475 -12.664 -4.739 1.00 93.75 67 ASN A C 1
ATOM 597 O O . ASN A 1 67 ? 0.818 -13.427 -4.026 1.00 93.75 67 ASN A O 1
ATOM 601 N N . PHE A 1 68 ? 1.998 -13.035 -5.910 1.00 95.25 68 PHE A N 1
ATOM 602 C CA . PHE A 1 68 ? 1.710 -14.325 -6.545 1.00 95.25 68 PHE A CA 1
ATOM 603 C C . PHE A 1 68 ? 2.931 -15.231 -6.762 1.00 95.25 68 PHE A C 1
ATOM 605 O O . PHE A 1 68 ? 2.725 -16.399 -7.099 1.00 95.25 68 PHE A O 1
ATOM 612 N N . ASN A 1 69 ? 4.156 -14.746 -6.534 1.00 80.81 69 ASN A N 1
ATOM 613 C CA . ASN A 1 69 ? 5.390 -15.546 -6.560 1.00 80.81 69 ASN A CA 1
ATOM 614 C C . ASN A 1 69 ? 6.003 -15.696 -5.160 1.00 80.81 69 ASN A C 1
ATOM 616 O O . ASN A 1 69 ? 6.621 -16.759 -4.918 1.00 80.81 69 ASN A O 1
#

Foldseek 3Di:
DCPDPVNVVVCVVVVHDDDDDDPPRCVVCVVVVVVVVCCCVVQVVPDDDPDPVRSVVVSVVVVCVVVPD

Radius of gyration: 16.23 Å; Cα contacts (8 Å, |Δi|>4): 21; chains: 1; bounding box: 37×28×39 Å

Nearest PDB structures (foldseek):
  8b4h-assembly1_A  TM=8.449E-01  e=2.881E+00  Geobacillus stearothermophilus
  1qs4-assembly1_B  TM=6.008E-01  e=2.046E+00  Human immunodeficiency virus 1
  8cta-assembly3_I  TM=6.098E-01  e=2.690E+00  Human immunodeficiency virus 1

Organism: NCBI:txid2614804